Protein AF-A0A8K1UIS7-F1 (afdb_monomer_lite)

Foldseek 3Di:
DVDDQPPLNVLQVVLQVQLVVLFVCCQADQAFAQAAQPPDGDDAHVVSPDDPVRHDLHAFHCVCPPPDDACVVDPHPNRCSRRSVSRSSNVVSVVSND

Organism: NCBI:txid1852977

Structure (mmCIF, N/CA/C/O backbone):
data_AF-A0A8K1UIS7-F1
#
_entry.id   AF-A0A8K1UIS7-F1
#
loop_
_atom_site.group_PDB
_atom_site.id
_atom_site.type_symbol
_atom_site.label_atom_id
_atom_site.label_alt_id
_atom_site.label_comp_id
_atom_site.label_asym_id
_atom_site.label_entity_id
_atom_site.label_seq_id
_atom_site.pdbx_PDB_ins_code
_atom_site.Cartn_x
_atom_site.Cartn_y
_atom_site.Cartn_z
_atom_site.occupancy
_atom_site.B_iso_or_equiv
_atom_site.auth_seq_id
_atom_site.auth_comp_id
_atom_site.auth_asym_id
_atom_site.auth_atom_id
_atom_site.pdbx_PDB_model_num
ATOM 1 N N . ASN A 1 1 ? -13.587 10.487 26.333 1.00 90.38 1 ASN A N 1
ATOM 2 C CA . ASN A 1 1 ? -12.932 10.965 25.092 1.00 90.38 1 ASN A CA 1
ATOM 3 C C . ASN A 1 1 ? -13.972 11.221 24.015 1.00 90.38 1 ASN A C 1
ATOM 5 O O . ASN A 1 1 ? -14.979 10.526 24.000 1.00 90.38 1 ASN A O 1
ATOM 9 N N . ARG A 1 2 ? -13.745 12.209 23.136 1.00 97.38 2 ARG A N 1
ATOM 10 C CA . ARG A 1 2 ? -14.644 12.544 22.010 1.00 97.38 2 ARG A CA 1
ATOM 11 C C . ARG A 1 2 ? -14.745 11.422 20.967 1.00 97.38 2 ARG A C 1
ATOM 13 O O . ARG A 1 2 ? -15.774 11.306 20.304 1.00 97.38 2 ARG A O 1
ATOM 20 N N . LEU A 1 3 ? -13.684 10.628 20.840 1.00 97.56 3 LEU A N 1
ATOM 21 C CA . LEU A 1 3 ? -13.626 9.367 20.106 1.00 97.56 3 LEU A CA 1
ATOM 22 C C . LEU A 1 3 ? -13.271 8.267 21.111 1.00 97.56 3 LEU A C 1
ATOM 24 O O . LEU A 1 3 ? -12.357 8.446 21.923 1.00 97.56 3 LEU A O 1
ATOM 28 N N . TYR A 1 4 ? -14.034 7.175 21.118 1.00 97.62 4 TYR A N 1
ATOM 29 C CA . TYR A 1 4 ? -13.751 6.030 21.982 1.00 97.62 4 TYR A CA 1
ATOM 30 C C . TYR A 1 4 ? -12.491 5.307 21.493 1.00 97.62 4 TYR A C 1
ATOM 32 O O . TYR A 1 4 ? -12.275 5.197 20.292 1.00 97.62 4 TYR A O 1
ATOM 40 N N . ILE A 1 5 ? -11.663 4.845 22.433 1.00 97.50 5 ILE A N 1
ATOM 41 C CA . ILE A 1 5 ? -10.425 4.116 22.130 1.00 97.50 5 ILE A CA 1
ATOM 42 C C . ILE A 1 5 ? -10.674 2.629 22.397 1.00 97.50 5 ILE A C 1
ATOM 44 O O . ILE A 1 5 ? -10.803 1.840 21.468 1.00 97.50 5 ILE A O 1
ATOM 48 N N . GLY A 1 6 ? -10.815 2.248 23.671 1.00 97.62 6 GLY A N 1
ATOM 49 C CA . GLY A 1 6 ? -10.877 0.838 24.063 1.00 97.62 6 GLY A CA 1
ATOM 50 C C . GLY A 1 6 ? -9.575 0.090 23.753 1.00 97.62 6 GLY A C 1
ATOM 51 O O . GLY A 1 6 ? -8.641 0.643 23.183 1.00 97.62 6 GLY A O 1
ATOM 52 N N . TRP A 1 7 ? -9.500 -1.188 24.123 1.00 98.38 7 TRP A N 1
ATOM 53 C CA . TRP A 1 7 ? -8.299 -1.993 23.866 1.00 98.38 7 TRP A CA 1
ATOM 54 C C . TRP A 1 7 ? -8.061 -2.240 22.372 1.00 98.38 7 TRP A C 1
ATOM 56 O O . TRP A 1 7 ? -6.922 -2.193 21.920 1.00 98.38 7 TRP A O 1
ATOM 66 N N . PHE A 1 8 ? -9.132 -2.413 21.590 1.00 98.19 8 PHE A N 1
ATOM 67 C CA . PHE A 1 8 ? -9.042 -2.542 20.132 1.00 98.19 8 PHE A CA 1
ATOM 68 C C . PHE A 1 8 ? -8.577 -1.248 19.453 1.00 98.19 8 PHE A C 1
ATOM 70 O O . PHE A 1 8 ? -7.806 -1.309 18.499 1.00 98.19 8 PHE A O 1
ATOM 77 N N . GLY A 1 9 ? -8.951 -0.073 19.978 1.00 98.19 9 GLY A N 1
ATOM 78 C CA . GLY A 1 9 ? -8.480 1.215 19.461 1.00 98.19 9 GLY A CA 1
ATOM 79 C C . GLY A 1 9 ? -6.960 1.370 19.505 1.00 98.19 9 GLY A C 1
ATOM 80 O O . GLY A 1 9 ? -6.400 2.040 18.641 1.00 98.19 9 GLY A O 1
ATOM 81 N N . CYS A 1 10 ? -6.282 0.706 20.448 1.00 98.19 10 CYS A N 1
ATOM 82 C CA . CYS A 1 10 ? -4.819 0.689 20.516 1.00 98.19 10 CYS A CA 1
ATOM 83 C C . CYS A 1 10 ? -4.164 0.014 19.299 1.00 98.19 10 CYS A C 1
ATOM 85 O O . CYS A 1 10 ? -3.032 0.357 18.976 1.00 98.19 10 CYS A O 1
ATOM 87 N N . LEU A 1 11 ? -4.856 -0.914 18.624 1.00 98.50 11 LEU A N 1
ATOM 88 C CA . LEU A 1 11 ? -4.386 -1.557 17.389 1.00 98.50 11 LEU A CA 1
ATOM 89 C C . LEU A 1 11 ? -4.960 -0.880 16.142 1.00 98.50 11 LEU A C 1
ATOM 91 O O . LEU A 1 11 ? -4.221 -0.597 15.201 1.00 98.50 11 LEU A O 1
ATOM 95 N N . MET A 1 12 ? -6.257 -0.566 16.158 1.00 98.69 12 MET A N 1
ATOM 96 C CA . MET A 1 12 ? -6.966 0.064 15.042 1.00 98.69 12 MET A CA 1
ATOM 97 C C . MET A 1 12 ? -6.331 1.400 14.637 1.00 98.69 12 MET A C 1
ATOM 99 O O . MET A 1 12 ? -6.085 1.643 13.461 1.00 98.69 12 MET A O 1
ATOM 103 N N . ILE A 1 13 ? -6.045 2.282 15.600 1.00 98.62 13 ILE A N 1
ATOM 104 C CA . ILE A 1 13 ? -5.539 3.628 15.300 1.00 98.62 13 ILE A CA 1
ATOM 105 C C . ILE A 1 13 ? -4.188 3.583 14.562 1.00 98.62 13 ILE A C 1
ATOM 107 O O . ILE A 1 13 ? -4.106 4.154 13.475 1.00 98.62 13 ILE A O 1
ATOM 111 N N . PRO A 1 14 ? -3.127 2.931 15.081 1.00 98.75 14 PRO A N 1
ATOM 112 C CA . PRO A 1 14 ? -1.842 2.922 14.386 1.00 98.75 14 PRO A CA 1
ATOM 113 C C . PRO A 1 14 ? -1.897 2.175 13.049 1.00 98.75 14 PRO A C 1
ATOM 115 O O . PRO A 1 14 ? -1.294 2.632 12.083 1.00 98.75 14 PRO A O 1
ATOM 118 N N . THR A 1 15 ? -2.637 1.066 12.954 1.00 98.81 15 THR A N 1
ATOM 119 C CA . THR A 1 15 ? -2.720 0.288 11.706 1.00 98.81 15 THR A CA 1
ATOM 120 C C . THR A 1 15 ? -3.436 1.057 10.597 1.00 98.81 15 THR A C 1
ATOM 122 O O . THR A 1 15 ? -2.890 1.187 9.498 1.00 98.81 15 THR A O 1
ATOM 125 N N . LEU A 1 16 ? -4.587 1.673 10.885 1.00 98.81 16 LEU A N 1
ATOM 126 C CA . LEU A 1 16 ? -5.314 2.470 9.894 1.00 98.81 16 LEU A CA 1
ATOM 127 C C . LEU A 1 16 ? -4.558 3.744 9.495 1.00 98.81 16 LEU A C 1
ATOM 129 O O . LEU A 1 16 ? -4.595 4.124 8.326 1.00 98.81 16 LEU A O 1
ATOM 133 N N . LEU A 1 17 ? -3.835 4.389 10.419 1.00 98.81 17 LEU A N 1
ATOM 134 C CA . LEU A 1 17 ? -3.001 5.550 10.083 1.00 98.81 17 LEU A CA 1
ATOM 135 C C . LEU A 1 17 ? -1.825 5.168 9.173 1.00 98.81 17 LEU A C 1
ATOM 137 O O . LEU A 1 17 ? -1.535 5.887 8.212 1.00 98.81 17 LEU A O 1
ATOM 141 N N . THR A 1 18 ? -1.177 4.031 9.427 1.00 98.81 18 THR A N 1
ATOM 142 C CA . THR A 1 18 ? -0.109 3.507 8.562 1.00 98.81 18 THR A CA 1
ATOM 143 C C . THR A 1 18 ? -0.641 3.150 7.172 1.00 98.81 18 THR A C 1
ATOM 145 O O . THR A 1 18 ? -0.059 3.567 6.170 1.00 98.81 18 THR A O 1
ATOM 148 N N . ALA A 1 19 ? -1.783 2.458 7.086 1.00 98.81 19 ALA A N 1
ATOM 149 C CA . ALA A 1 19 ? -2.403 2.118 5.804 1.00 98.81 19 ALA A CA 1
ATOM 150 C C . ALA A 1 19 ? -2.804 3.376 5.010 1.00 98.81 19 ALA A C 1
ATOM 152 O O . ALA A 1 19 ? -2.480 3.491 3.829 1.00 98.81 19 ALA A O 1
ATOM 153 N N . ALA A 1 20 ? -3.454 4.347 5.660 1.00 98.88 20 ALA A N 1
ATOM 154 C CA . ALA A 1 20 ? -3.906 5.577 5.013 1.00 98.88 20 ALA A CA 1
ATOM 155 C C . ALA A 1 20 ? -2.740 6.454 4.529 1.00 98.88 20 ALA A C 1
ATOM 157 O O . ALA A 1 20 ? -2.764 6.938 3.398 1.00 98.88 20 ALA A O 1
ATOM 158 N N . SER A 1 21 ? -1.707 6.642 5.356 1.00 98.81 21 SER A N 1
ATOM 159 C CA . SER A 1 21 ? -0.529 7.436 4.976 1.00 98.81 21 SER A CA 1
ATOM 160 C C . SER A 1 21 ? 0.219 6.816 3.795 1.00 98.81 21 SER A C 1
ATOM 162 O O . SER A 1 21 ? 0.525 7.525 2.834 1.00 98.81 21 SER A O 1
ATOM 164 N N . CYS A 1 22 ? 0.443 5.498 3.814 1.00 98.75 22 CYS A N 1
ATOM 165 C CA . CYS A 1 22 ? 1.074 4.793 2.702 1.00 98.75 22 CYS A CA 1
ATOM 166 C C . CYS A 1 22 ? 0.224 4.870 1.425 1.00 98.75 22 CYS A C 1
ATOM 168 O O . CYS A 1 22 ? 0.755 5.212 0.369 1.00 98.75 22 CYS A O 1
ATOM 170 N N . TYR A 1 23 ? -1.092 4.641 1.523 1.00 98.81 23 TYR A N 1
ATOM 171 C CA . TYR A 1 23 ? -2.005 4.716 0.379 1.00 98.81 23 TYR A CA 1
ATOM 172 C C . TYR A 1 23 ? -1.983 6.090 -0.291 1.00 98.81 23 TYR A C 1
ATOM 174 O O . TYR A 1 23 ? -1.829 6.171 -1.507 1.00 98.81 23 TYR A O 1
ATOM 182 N N . ILE A 1 24 ? -2.090 7.172 0.488 1.00 98.81 24 ILE A N 1
ATOM 183 C CA . ILE A 1 24 ? -2.112 8.538 -0.055 1.00 98.81 24 ILE A CA 1
ATOM 184 C C . ILE A 1 24 ? -0.814 8.837 -0.814 1.00 98.81 24 ILE A C 1
ATOM 186 O O . ILE A 1 24 ? -0.862 9.327 -1.941 1.00 98.81 24 ILE A O 1
ATOM 190 N N . ILE A 1 25 ? 0.343 8.517 -0.226 1.00 98.75 25 ILE A N 1
ATOM 191 C CA . ILE A 1 25 ? 1.642 8.769 -0.863 1.00 98.75 25 ILE A CA 1
ATOM 192 C C . ILE A 1 25 ? 1.801 7.906 -2.121 1.00 98.75 25 ILE A C 1
ATOM 194 O O . ILE A 1 25 ? 2.184 8.426 -3.169 1.00 98.75 25 ILE A O 1
ATOM 198 N N . ALA A 1 26 ? 1.473 6.612 -2.048 1.00 98.69 26 ALA A N 1
ATOM 199 C CA . ALA A 1 26 ? 1.615 5.689 -3.171 1.00 98.69 26 ALA A CA 1
ATOM 200 C C . ALA A 1 26 ? 0.694 6.060 -4.344 1.00 98.69 26 ALA A C 1
ATOM 202 O O . ALA A 1 26 ? 1.141 6.113 -5.488 1.00 98.69 26 ALA A O 1
ATOM 203 N N . PHE A 1 27 ? -0.566 6.397 -4.063 1.00 98.75 27 PHE A N 1
ATOM 204 C CA . PHE A 1 27 ? -1.531 6.808 -5.082 1.00 98.75 27 PHE A CA 1
ATOM 205 C C . PHE A 1 27 ? -1.096 8.086 -5.814 1.00 98.75 27 PHE A C 1
ATOM 207 O O . PHE A 1 27 ? -1.339 8.243 -7.010 1.00 98.75 27 PHE A O 1
ATOM 214 N N . ILE A 1 28 ? -0.415 9.002 -5.122 1.00 98.81 28 ILE A N 1
ATOM 215 C CA . ILE A 1 28 ? 0.080 10.240 -5.731 1.00 98.81 28 ILE A CA 1
ATOM 216 C C . ILE A 1 28 ? 1.385 9.999 -6.498 1.00 98.81 28 ILE A C 1
ATOM 218 O O . ILE A 1 28 ? 1.504 10.467 -7.629 1.00 98.81 28 ILE A O 1
ATOM 222 N N . ALA A 1 29 ? 2.353 9.293 -5.906 1.00 98.56 29 ALA A N 1
ATOM 223 C CA . ALA A 1 29 ? 3.755 9.377 -6.323 1.00 98.56 29 ALA A CA 1
ATOM 224 C C . ALA A 1 29 ? 4.493 8.040 -6.519 1.00 98.56 29 ALA A C 1
ATOM 226 O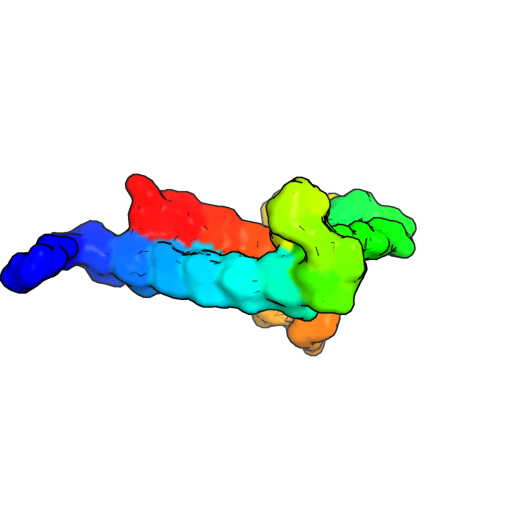 O . ALA A 1 29 ? 5.684 8.071 -6.833 1.00 98.56 29 ALA A O 1
ATOM 227 N N . ALA A 1 30 ? 3.854 6.877 -6.343 1.00 98.50 30 ALA A N 1
ATOM 228 C CA . ALA A 1 30 ? 4.549 5.602 -6.551 1.00 98.50 30 ALA A CA 1
ATOM 229 C C . ALA A 1 30 ? 5.037 5.455 -8.007 1.00 98.50 30 ALA A C 1
ATOM 231 O O . ALA A 1 30 ? 4.291 5.800 -8.930 1.00 98.50 30 ALA A O 1
ATOM 232 N N . PRO A 1 31 ? 6.257 4.936 -8.237 1.00 98.50 31 PRO A N 1
ATOM 233 C CA . PRO A 1 31 ? 6.710 4.583 -9.577 1.00 98.50 31 PRO A CA 1
ATOM 234 C C . PRO A 1 31 ? 5.915 3.389 -10.142 1.00 98.50 31 PRO A C 1
ATOM 236 O O . PRO A 1 31 ? 5.167 2.741 -9.405 1.00 98.50 31 PRO A O 1
ATOM 239 N N . PRO A 1 32 ? 6.063 3.084 -11.444 1.00 98.56 32 PRO A N 1
ATOM 240 C CA . PRO A 1 32 ? 5.472 1.894 -12.049 1.00 98.56 32 PRO A CA 1
ATOM 241 C C . PRO A 1 32 ? 5.924 0.589 -11.376 1.00 98.56 32 PRO A C 1
ATOM 243 O O . PRO A 1 32 ? 7.083 0.466 -10.977 1.00 98.56 32 PRO A O 1
ATOM 246 N N . VAL A 1 33 ? 5.013 -0.383 -11.291 1.00 98.69 33 VAL A N 1
ATOM 247 C CA . VAL A 1 33 ? 5.184 -1.649 -10.553 1.00 98.69 33 VAL A CA 1
ATOM 248 C C . VAL A 1 33 ? 5.074 -2.850 -11.491 1.00 98.69 33 VAL A C 1
ATOM 250 O O . VAL A 1 33 ? 4.132 -2.922 -12.278 1.00 98.69 33 VAL A O 1
ATOM 253 N N . ASP A 1 34 ? 5.991 -3.814 -11.388 1.00 98.00 34 ASP A N 1
ATOM 254 C CA . ASP A 1 34 ? 5.988 -5.053 -12.192 1.00 98.00 34 ASP A CA 1
ATOM 255 C C . ASP A 1 34 ? 5.022 -6.109 -11.625 1.00 98.00 34 ASP A C 1
ATOM 257 O O . ASP A 1 34 ? 5.436 -7.107 -11.030 1.00 98.00 34 ASP A O 1
ATOM 261 N N . ILE A 1 35 ? 3.718 -5.864 -11.781 1.00 97.75 35 ILE A N 1
ATOM 262 C CA . ILE A 1 35 ? 2.641 -6.680 -11.198 1.00 97.75 35 ILE A CA 1
ATOM 263 C C . ILE A 1 35 ?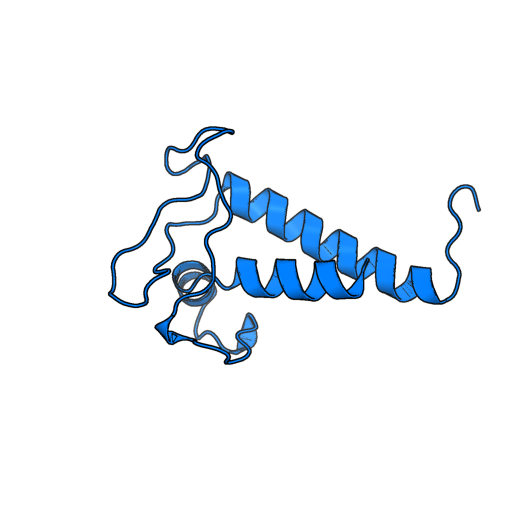 2.711 -8.158 -11.605 1.00 97.75 35 ILE A C 1
ATOM 265 O O . ILE A 1 35 ? 2.574 -9.036 -10.757 1.00 97.75 35 ILE A O 1
ATOM 269 N N . ASP A 1 36 ? 2.987 -8.448 -12.874 1.00 97.94 36 ASP A N 1
ATOM 270 C CA . ASP A 1 36 ? 2.978 -9.821 -13.389 1.00 97.94 36 ASP A CA 1
ATOM 271 C C . ASP A 1 36 ? 4.339 -10.522 -13.229 1.00 97.94 36 ASP A C 1
ATOM 273 O O . ASP A 1 36 ? 4.457 -11.723 -13.486 1.00 97.94 36 ASP A O 1
ATOM 277 N N . GLY A 1 37 ? 5.370 -9.804 -12.764 1.00 96.88 37 GLY A N 1
ATOM 278 C CA . GLY A 1 37 ? 6.723 -10.342 -12.574 1.00 96.88 37 GLY A CA 1
ATOM 279 C C . GLY A 1 37 ? 7.442 -10.671 -13.885 1.00 96.88 37 GLY A C 1
ATOM 280 O O . GLY A 1 37 ? 8.384 -11.466 -13.896 1.00 96.88 37 GLY A O 1
ATOM 281 N N . ILE A 1 38 ? 6.982 -10.087 -14.993 1.00 97.88 38 ILE A N 1
ATOM 282 C CA . ILE A 1 38 ? 7.503 -10.307 -16.349 1.00 97.88 38 ILE A CA 1
ATOM 283 C C . ILE A 1 38 ? 8.394 -9.156 -16.824 1.00 97.88 38 ILE A C 1
ATOM 285 O O . ILE A 1 38 ? 8.787 -9.129 -17.990 1.00 97.88 38 ILE A O 1
ATOM 289 N N . ARG A 1 39 ? 8.758 -8.237 -15.921 1.00 96.38 39 ARG A N 1
ATOM 290 C CA . ARG A 1 39 ? 9.513 -7.010 -16.206 1.00 96.38 39 ARG A CA 1
ATOM 291 C C . ARG A 1 39 ? 8.734 -6.023 -17.077 1.00 96.38 39 ARG A C 1
ATOM 293 O O . ARG A 1 39 ? 9.343 -5.302 -17.868 1.00 96.38 39 ARG A O 1
ATOM 300 N N . GLU A 1 40 ? 7.417 -5.947 -16.885 1.00 97.56 40 GLU A N 1
ATOM 301 C CA . GLU A 1 40 ? 6.531 -4.984 -17.555 1.00 97.56 40 GLU A CA 1
ATOM 302 C C . GLU A 1 40 ? 5.825 -4.094 -16.514 1.00 97.56 40 GLU A C 1
ATOM 304 O O . GLU A 1 40 ? 4.725 -4.403 -16.055 1.00 97.56 40 GL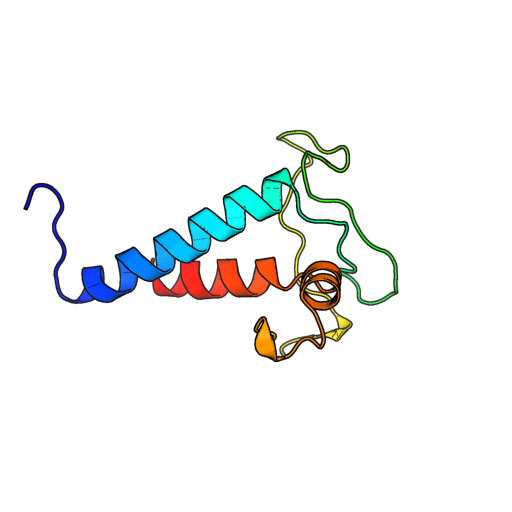U A O 1
ATOM 309 N N . PRO A 1 41 ? 6.463 -2.989 -16.081 1.00 96.88 41 PRO A N 1
ATOM 310 C CA . PRO A 1 41 ? 5.913 -2.151 -15.026 1.00 96.88 41 PRO A CA 1
ATOM 311 C C . PRO A 1 41 ? 4.654 -1.387 -15.454 1.00 96.88 41 PRO A C 1
ATOM 313 O O . PRO A 1 41 ? 4.645 -0.695 -16.472 1.00 96.88 41 PRO A O 1
ATOM 316 N N . VAL A 1 42 ? 3.625 -1.423 -14.608 1.00 98.50 42 VAL A N 1
ATOM 317 C CA . VAL A 1 42 ? 2.355 -0.710 -14.789 1.00 98.50 42 VAL A CA 1
ATOM 318 C C . VAL A 1 42 ? 2.346 0.565 -13.949 1.00 98.50 42 VAL A C 1
ATOM 320 O O . VAL A 1 42 ? 2.582 0.535 -12.740 1.00 98.50 42 VAL A O 1
ATOM 323 N N . ALA A 1 43 ? 2.065 1.708 -14.576 1.00 98.44 43 ALA A N 1
ATOM 324 C CA . ALA A 1 43 ? 1.940 2.990 -13.887 1.00 98.44 43 ALA A CA 1
ATOM 325 C C . ALA A 1 43 ? 0.569 3.117 -13.207 1.00 98.44 43 ALA A C 1
ATOM 327 O O . ALA A 1 43 ? -0.455 3.106 -13.886 1.00 98.44 43 ALA A O 1
ATOM 328 N N . GLY A 1 44 ? 0.549 3.299 -11.883 1.00 98.19 44 GLY A N 1
ATOM 329 C CA . GLY A 1 44 ? -0.693 3.468 -11.114 1.00 98.19 44 GLY A CA 1
ATOM 330 C C . GLY A 1 44 ? -0.905 4.853 -10.501 1.00 98.19 44 GLY A C 1
ATOM 331 O O . GLY A 1 44 ? -2.031 5.214 -10.174 1.00 98.19 44 GLY A O 1
ATOM 332 N N . SER A 1 45 ? 0.145 5.659 -10.347 1.00 98.56 45 SER A N 1
ATOM 333 C CA . SER A 1 45 ? 0.052 6.910 -9.591 1.00 98.56 45 SER A CA 1
ATOM 334 C C . SER A 1 45 ? -0.251 8.135 -10.457 1.00 98.56 45 SER A C 1
ATOM 336 O O . SER A 1 45 ? -0.041 8.135 -11.676 1.00 98.56 45 SER A O 1
ATOM 338 N N . LEU A 1 46 ? -0.732 9.202 -9.812 1.00 98.69 46 LEU A N 1
ATOM 339 C CA . LEU A 1 46 ? -1.105 10.457 -10.476 1.00 98.69 46 LEU A CA 1
ATOM 340 C C . LEU A 1 46 ? 0.085 11.142 -11.161 1.00 98.69 46 LEU A C 1
ATOM 342 O O . LEU A 1 46 ? -0.030 11.589 -12.302 1.00 98.69 46 LEU A O 1
ATOM 346 N N . LEU A 1 47 ? 1.243 11.196 -10.495 1.00 98.56 47 LEU A N 1
ATOM 347 C CA . LEU A 1 47 ? 2.452 11.807 -11.063 1.00 98.56 47 LEU A CA 1
ATOM 348 C C . LEU A 1 47 ? 3.005 11.033 -12.270 1.00 98.56 47 LEU A C 1
ATOM 350 O O . LEU A 1 47 ? 3.768 11.598 -13.049 1.00 98.56 47 LEU A O 1
ATOM 354 N N . TYR A 1 48 ? 2.581 9.781 -12.460 1.00 98.25 48 TYR A N 1
ATOM 355 C CA . TYR A 1 48 ? 2.936 8.942 -13.605 1.00 98.25 48 TYR A CA 1
ATOM 356 C C . TYR A 1 48 ? 1.806 8.842 -14.645 1.00 98.25 48 TYR A C 1
ATOM 358 O O . TYR A 1 48 ? 1.703 7.855 -15.369 1.00 98.25 48 TYR A O 1
ATOM 366 N N . GLY A 1 49 ? 0.974 9.884 -14.756 1.00 98.12 49 GLY A N 1
ATOM 367 C CA . GLY A 1 49 ? 0.047 10.063 -15.880 1.00 98.12 49 GLY A CA 1
ATOM 368 C C . GLY A 1 49 ? -1.358 9.497 -15.672 1.00 98.12 49 GLY A C 1
ATOM 369 O O . GLY A 1 49 ? -2.133 9.455 -16.626 1.00 98.12 49 GLY A O 1
ATOM 370 N N . ASN A 1 50 ? -1.711 9.099 -14.447 1.00 98.75 50 ASN A N 1
ATOM 371 C CA . ASN A 1 50 ? -3.066 8.660 -14.121 1.00 98.75 50 ASN A CA 1
ATOM 372 C C . ASN A 1 50 ? -3.956 9.799 -13.613 1.00 98.75 50 ASN A C 1
ATOM 374 O O . ASN A 1 50 ? -3.494 10.777 -13.028 1.00 98.75 50 ASN A O 1
ATOM 378 N N . ASN A 1 51 ? -5.264 9.644 -13.803 1.00 98.38 51 ASN A N 1
ATOM 379 C CA . ASN A 1 51 ? -6.285 10.476 -13.166 1.00 98.38 51 ASN A CA 1
ATOM 380 C C . ASN A 1 51 ? -6.986 9.690 -12.039 1.00 98.38 51 ASN A C 1
ATOM 382 O O . ASN A 1 51 ? -6.618 8.561 -11.742 1.00 98.38 51 ASN A O 1
ATOM 386 N N . ILE A 1 52 ? -8.012 10.268 -11.408 1.00 98.38 52 ILE A N 1
ATOM 387 C CA . ILE A 1 52 ? -8.725 9.622 -10.288 1.00 98.38 52 ILE A CA 1
ATOM 388 C C . ILE A 1 52 ? -9.418 8.307 -10.688 1.00 98.38 52 ILE A C 1
ATOM 390 O O . ILE A 1 52 ? -9.590 7.438 -9.841 1.00 98.38 52 ILE A O 1
ATOM 394 N N . ILE A 1 53 ? -9.811 8.149 -11.955 1.00 98.50 53 ILE A N 1
ATOM 395 C CA . ILE A 1 53 ? -10.471 6.935 -12.456 1.00 98.50 53 ILE A CA 1
ATOM 396 C C . ILE A 1 53 ? -9.449 5.857 -12.820 1.00 98.50 53 ILE A C 1
ATOM 398 O O . ILE A 1 53 ? -9.695 4.682 -12.572 1.00 98.50 53 ILE A O 1
ATOM 402 N N . SER A 1 54 ? -8.323 6.243 -13.427 1.00 98.25 54 SER A N 1
ATOM 403 C CA . SER A 1 54 ? -7.300 5.291 -13.878 1.00 98.25 54 SER A CA 1
ATOM 404 C C . SER A 1 54 ? -6.245 4.967 -12.817 1.00 98.25 54 SER A C 1
ATOM 406 O O . SER A 1 54 ? -5.521 3.988 -12.958 1.00 98.25 54 SER A O 1
ATOM 408 N N . GLY A 1 55 ? -6.135 5.788 -11.771 1.00 98.19 55 GLY A N 1
ATOM 409 C CA . GLY A 1 55 ? -5.135 5.633 -10.726 1.00 98.19 55 GLY A CA 1
ATOM 410 C C . GLY A 1 55 ? -5.415 4.452 -9.801 1.00 98.19 55 GLY A C 1
ATOM 411 O O . GLY A 1 55 ? -6.559 4.172 -9.447 1.00 98.19 55 GLY A O 1
ATOM 412 N N . ALA A 1 56 ? -4.350 3.785 -9.369 1.00 98.62 56 ALA A N 1
ATOM 413 C CA . ALA A 1 56 ? -4.399 2.663 -8.444 1.00 98.62 56 ALA A CA 1
ATOM 414 C C . ALA A 1 56 ? -3.064 2.494 -7.706 1.00 98.62 56 ALA A C 1
ATOM 416 O O . ALA A 1 56 ? -1.997 2.839 -8.213 1.00 98.62 56 ALA A O 1
ATOM 417 N N . VAL A 1 57 ? -3.113 1.888 -6.518 1.00 98.62 57 VAL A N 1
ATOM 418 C CA . VAL A 1 57 ? -1.925 1.260 -5.930 1.00 98.62 57 VAL A CA 1
ATOM 419 C C . VAL A 1 57 ? -1.829 -0.146 -6.511 1.00 98.62 57 VAL A C 1
ATOM 421 O O . VAL A 1 57 ? -2.671 -0.996 -6.223 1.00 98.62 57 VAL A O 1
ATOM 424 N N . ILE A 1 58 ? -0.837 -0.359 -7.371 1.00 98.62 58 ILE A N 1
ATOM 425 C CA . ILE A 1 58 ? -0.677 -1.603 -8.127 1.00 98.62 58 ILE A CA 1
ATOM 426 C C . ILE A 1 58 ? -0.298 -2.762 -7.182 1.00 98.62 58 ILE A C 1
ATOM 428 O O . ILE A 1 58 ? 0.564 -2.561 -6.322 1.00 98.62 58 ILE A O 1
ATOM 432 N N . PRO A 1 59 ? -0.922 -3.953 -7.318 1.00 98.75 59 PRO A N 1
ATOM 433 C CA . PRO A 1 59 ? -0.572 -5.146 -6.551 1.00 98.75 59 PRO A CA 1
ATOM 434 C C . PRO A 1 59 ? 0.908 -5.533 -6.596 1.00 98.75 59 PRO A C 1
ATOM 436 O O . PRO A 1 59 ? 1.618 -5.222 -7.550 1.00 98.75 59 PRO A O 1
ATOM 439 N N . SER A 1 60 ? 1.363 -6.237 -5.555 1.00 98.38 60 SER A N 1
ATOM 440 C CA . SER A 1 60 ? 2.734 -6.749 -5.487 1.00 98.38 60 SER A CA 1
ATOM 441 C C . SER A 1 60 ? 3.018 -7.756 -6.596 1.00 98.38 60 SER A C 1
ATOM 443 O O . SER A 1 60 ? 2.139 -8.538 -6.955 1.00 98.38 60 SER A O 1
ATOM 445 N N . SER A 1 61 ? 4.261 -7.765 -7.071 1.00 98.31 61 SER A N 1
ATOM 446 C CA . SER A 1 61 ? 4.701 -8.607 -8.182 1.00 98.31 61 SER A CA 1
ATOM 447 C C . SER A 1 61 ? 4.398 -10.094 -7.980 1.00 98.31 6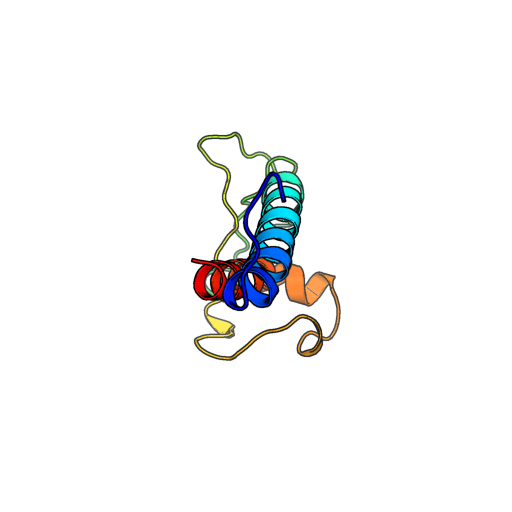1 SER A C 1
ATOM 449 O O . SER A 1 61 ? 4.662 -10.655 -6.914 1.00 98.31 61 SER A O 1
ATOM 451 N N . ASN A 1 62 ? 3.959 -10.777 -9.035 1.00 98.25 62 ASN A N 1
ATOM 452 C CA . ASN A 1 62 ? 3.794 -12.230 -9.049 1.00 98.25 62 ASN A CA 1
ATOM 453 C C . ASN A 1 62 ? 5.122 -12.983 -8.823 1.00 98.25 62 ASN A C 1
ATOM 455 O O . ASN A 1 62 ? 5.109 -14.120 -8.358 1.00 98.25 62 ASN A O 1
ATOM 459 N N . ALA A 1 63 ? 6.275 -12.345 -9.064 1.00 97.56 63 ALA A N 1
ATOM 460 C CA . ALA A 1 63 ? 7.582 -12.901 -8.703 1.00 97.56 63 ALA A CA 1
ATOM 461 C C . ALA A 1 63 ? 7.768 -13.069 -7.179 1.00 97.56 63 ALA A C 1
ATOM 463 O O . ALA A 1 63 ? 8.547 -13.920 -6.752 1.00 97.56 63 ALA A O 1
ATOM 464 N N . ILE A 1 64 ? 7.040 -12.297 -6.361 1.00 98.25 64 ILE A N 1
ATOM 465 C CA . ILE A 1 64 ? 6.962 -12.480 -4.901 1.00 98.25 64 ILE A CA 1
ATOM 466 C C . ILE A 1 64 ? 5.985 -13.613 -4.549 1.00 98.25 64 ILE A C 1
ATOM 468 O O . ILE A 1 64 ? 6.168 -14.308 -3.552 1.00 98.25 64 ILE A O 1
ATOM 472 N N . GLY A 1 65 ? 4.925 -13.813 -5.334 1.00 96.88 65 GLY A N 1
ATOM 473 C CA . GLY A 1 65 ? 3.872 -14.779 -5.025 1.00 96.88 65 GLY A CA 1
ATOM 474 C C . GLY A 1 65 ? 3.199 -14.480 -3.678 1.00 96.88 65 GLY A C 1
ATOM 475 O O . GLY A 1 65 ? 2.726 -13.372 -3.442 1.00 96.88 65 GLY A O 1
ATOM 476 N N . ILE A 1 66 ? 3.163 -15.474 -2.784 1.00 97.12 66 ILE A N 1
ATOM 477 C CA . ILE A 1 66 ? 2.587 -15.346 -1.430 1.00 97.12 66 ILE A CA 1
ATOM 478 C C . ILE A 1 66 ? 3.631 -15.052 -0.346 1.00 97.12 66 ILE A C 1
ATOM 480 O O . ILE A 1 66 ? 3.324 -15.130 0.846 1.00 97.12 66 ILE A O 1
ATOM 484 N N . HIS A 1 67 ? 4.876 -14.768 -0.733 1.00 98.50 67 HIS A N 1
ATOM 485 C CA . HIS A 1 67 ? 5.911 -14.431 0.231 1.00 98.50 67 HIS A CA 1
ATOM 486 C C . HIS A 1 67 ? 5.617 -13.080 0.892 1.00 98.50 67 HIS A C 1
ATOM 488 O O . HIS A 1 67 ? 5.122 -12.137 0.269 1.00 98.50 67 HIS A O 1
ATOM 494 N N . PHE A 1 68 ? 5.929 -13.004 2.185 1.00 98.38 68 PHE A N 1
ATOM 495 C CA . PHE A 1 68 ? 5.827 -11.771 2.949 1.00 98.38 68 PHE A CA 1
ATOM 496 C C . PHE A 1 68 ? 6.959 -10.827 2.538 1.00 98.38 68 PHE A C 1
ATOM 498 O O . PHE A 1 68 ? 8.125 -11.183 2.699 1.00 98.38 68 PHE A O 1
ATOM 505 N N . TYR A 1 69 ? 6.617 -9.644 2.017 1.00 98.62 69 TYR A N 1
ATOM 506 C CA . TYR A 1 69 ? 7.588 -8.692 1.463 1.00 98.62 69 TYR A CA 1
ATOM 507 C C . TYR A 1 69 ? 7.536 -7.316 2.163 1.00 98.62 69 TYR A C 1
ATOM 509 O O . TYR A 1 69 ? 7.040 -6.325 1.611 1.00 98.62 69 TYR A O 1
ATOM 517 N N . PRO A 1 70 ? 8.001 -7.231 3.423 1.00 98.56 70 PRO A N 1
ATOM 518 C CA . PRO A 1 70 ? 8.158 -5.970 4.132 1.00 98.56 70 PRO A CA 1
ATOM 519 C C . PRO A 1 70 ? 9.342 -5.166 3.577 1.00 98.56 70 PRO A C 1
ATOM 521 O O . PRO A 1 70 ? 10.207 -5.691 2.883 1.00 98.56 70 PRO A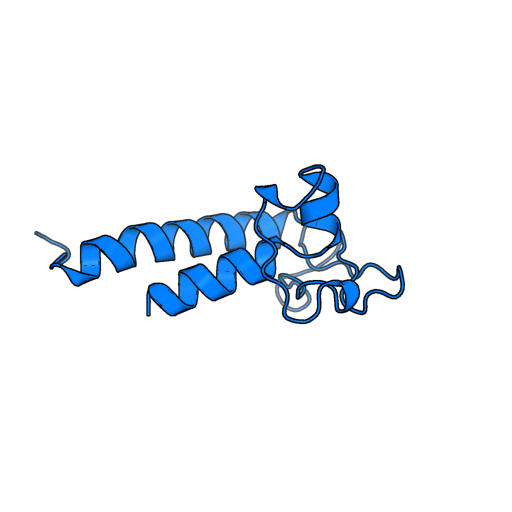 O 1
ATOM 524 N N . ILE A 1 71 ? 9.418 -3.883 3.940 1.00 98.50 71 ILE A N 1
ATOM 525 C CA . ILE A 1 71 ? 10.458 -2.956 3.451 1.00 98.50 71 ILE A CA 1
ATOM 526 C C . ILE A 1 71 ? 11.881 -3.495 3.677 1.00 98.50 71 ILE A C 1
ATOM 528 O O . ILE A 1 71 ? 12.752 -3.271 2.848 1.00 98.50 71 ILE A O 1
ATOM 532 N N . TRP A 1 72 ? 12.120 -4.216 4.776 1.00 98.44 72 TRP A N 1
ATOM 533 C CA . TRP A 1 72 ? 13.443 -4.746 5.127 1.00 98.44 72 TRP A CA 1
ATOM 534 C C . TRP A 1 72 ? 13.827 -6.055 4.420 1.00 98.44 72 TRP A C 1
ATOM 536 O O . TRP A 1 72 ? 14.949 -6.511 4.609 1.00 98.44 72 TRP A O 1
ATOM 546 N N . GLU A 1 73 ? 12.931 -6.663 3.637 1.00 98.50 73 GLU A N 1
ATOM 547 C CA . GLU A 1 73 ? 13.295 -7.780 2.747 1.00 98.50 73 GLU A CA 1
ATOM 548 C C . GLU A 1 73 ? 13.854 -7.288 1.403 1.00 98.50 73 GLU A C 1
ATOM 550 O O . GLU A 1 73 ? 14.504 -8.047 0.689 1.00 98.50 73 GLU A O 1
ATOM 555 N N . ALA A 1 74 ? 13.627 -6.020 1.051 1.00 98.19 74 ALA A N 1
ATOM 556 C CA . ALA A 1 74 ? 14.200 -5.419 -0.146 1.00 98.19 74 ALA A CA 1
ATOM 557 C C . ALA A 1 74 ? 15.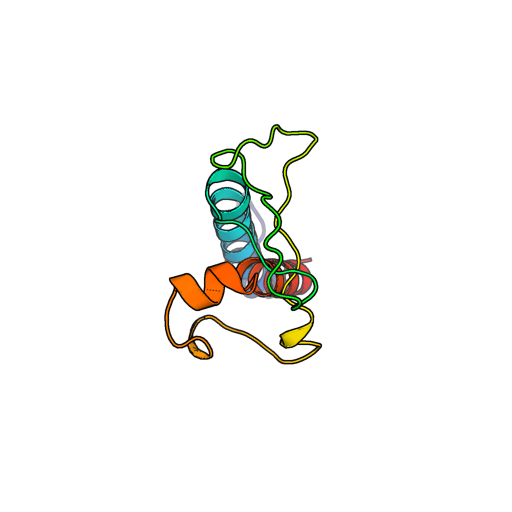630 -4.920 0.115 1.00 98.19 74 ALA A C 1
ATOM 559 O O . ALA A 1 74 ? 15.950 -4.429 1.202 1.00 98.19 74 ALA A O 1
ATOM 560 N N . ALA A 1 75 ? 16.483 -4.966 -0.907 1.00 98.31 75 ALA A N 1
ATOM 561 C CA . ALA A 1 75 ? 17.828 -4.401 -0.845 1.00 98.31 75 ALA A CA 1
ATOM 562 C C . ALA A 1 75 ? 17.814 -2.863 -0.823 1.00 98.31 75 ALA A C 1
ATOM 564 O O . ALA A 1 75 ? 18.764 -2.241 -0.343 1.00 98.31 75 ALA A O 1
ATOM 565 N N . SER A 1 76 ? 16.750 -2.239 -1.339 1.00 98.50 76 SER A N 1
ATOM 566 C CA . SER A 1 76 ? 16.556 -0.792 -1.287 1.00 98.50 76 SER A CA 1
ATOM 567 C C . SER A 1 76 ? 15.078 -0.397 -1.333 1.00 98.50 76 SER A C 1
ATOM 569 O O . SER A 1 76 ? 14.196 -1.205 -1.632 1.00 98.50 76 SER A O 1
ATOM 571 N N . VAL A 1 77 ? 14.798 0.881 -1.063 1.00 98.38 77 VAL A N 1
ATOM 572 C CA . VAL A 1 77 ? 13.439 1.431 -1.174 1.00 98.38 77 VAL A CA 1
ATOM 573 C C . VAL A 1 77 ? 12.969 1.429 -2.630 1.00 98.38 77 VAL A C 1
ATOM 575 O O . VAL A 1 77 ? 11.798 1.171 -2.891 1.00 98.38 77 VAL A O 1
ATOM 578 N N . GLU A 1 78 ? 13.863 1.674 -3.587 1.00 98.12 78 GLU A N 1
ATOM 579 C CA . GLU A 1 78 ? 13.540 1.637 -5.015 1.00 98.12 78 GLU A CA 1
ATOM 580 C C . GLU A 1 78 ? 13.118 0.236 -5.464 1.00 98.12 78 GLU A C 1
ATOM 582 O O . GLU A 1 78 ? 12.129 0.101 -6.182 1.00 98.12 78 GLU A O 1
ATOM 587 N N . GLU A 1 79 ? 13.824 -0.805 -5.012 1.00 98.44 79 GLU A N 1
ATOM 588 C CA . GLU A 1 79 ? 13.445 -2.193 -5.289 1.00 98.44 79 GLU A CA 1
ATOM 589 C C . GLU A 1 79 ? 12.080 -2.522 -4.669 1.00 98.44 79 GLU A C 1
ATOM 591 O O . GLU A 1 79 ? 11.199 -3.068 -5.338 1.00 98.44 79 GLU A O 1
ATOM 596 N N . TRP A 1 80 ? 11.873 -2.120 -3.412 1.00 98.75 80 TRP A N 1
ATOM 597 C CA . TRP A 1 80 ? 10.604 -2.328 -2.723 1.00 98.75 80 TRP A CA 1
ATOM 598 C C . TRP A 1 80 ? 9.428 -1.676 -3.465 1.00 98.75 80 TRP A C 1
ATOM 600 O O . TRP A 1 80 ? 8.358 -2.276 -3.600 1.00 98.75 80 TRP A O 1
ATOM 610 N N . LEU A 1 81 ? 9.634 -0.460 -3.983 1.00 98.62 81 LEU A N 1
ATOM 611 C CA . LEU A 1 81 ? 8.647 0.249 -4.794 1.00 98.62 81 LEU A CA 1
ATOM 612 C C . LEU A 1 81 ? 8.409 -0.446 -6.140 1.00 98.62 81 LEU A C 1
ATOM 614 O O . LEU A 1 81 ? 7.253 -0.631 -6.508 1.00 98.62 81 LEU A O 1
ATOM 618 N N . TYR A 1 82 ? 9.464 -0.871 -6.842 1.00 98.31 82 TYR A N 1
ATOM 619 C CA . TYR A 1 82 ? 9.360 -1.565 -8.134 1.00 98.31 82 TYR A CA 1
ATOM 620 C C . TYR A 1 82 ? 8.543 -2.863 -8.043 1.00 98.31 82 TYR A C 1
ATOM 622 O O . TYR A 1 82 ? 7.765 -3.181 -8.944 1.00 98.31 82 TYR A O 1
ATOM 630 N N . ASN A 1 83 ? 8.673 -3.589 -6.932 1.00 98.62 83 ASN A N 1
ATOM 631 C CA . ASN A 1 83 ? 7.976 -4.855 -6.709 1.00 98.62 83 ASN A CA 1
ATOM 632 C C . ASN A 1 83 ? 6.575 -4.704 -6.079 1.00 98.62 83 ASN A C 1
ATOM 634 O O . ASN A 1 83 ? 5.934 -5.706 -5.752 1.00 98.62 83 ASN A O 1
ATOM 638 N N . GLY A 1 84 ? 6.075 -3.477 -5.891 1.00 98.44 84 GLY A N 1
ATOM 639 C CA . GLY A 1 84 ? 4.724 -3.240 -5.370 1.00 98.44 84 GLY A CA 1
ATOM 640 C C . GLY A 1 84 ? 4.584 -3.491 -3.869 1.00 98.44 84 GLY A C 1
ATOM 641 O O . GLY A 1 84 ? 3.494 -3.791 -3.377 1.00 98.44 84 GLY A O 1
ATOM 642 N N . GLY A 1 85 ? 5.671 -3.329 -3.115 1.00 98.56 85 GLY A N 1
ATOM 643 C CA . GLY A 1 85 ? 5.678 -3.422 -1.659 1.00 98.56 85 GLY A CA 1
ATOM 644 C C . GLY A 1 85 ? 4.609 -2.585 -0.924 1.00 98.56 85 GLY A C 1
ATOM 645 O O . GLY A 1 85 ? 4.031 -3.100 0.042 1.00 98.56 85 GLY A O 1
ATOM 646 N N . PRO A 1 86 ? 4.256 -1.352 -1.368 1.00 98.75 86 PRO A N 1
ATOM 647 C CA . PRO A 1 86 ? 3.169 -0.579 -0.762 1.00 98.75 86 PRO A CA 1
ATOM 648 C C . PRO A 1 86 ? 1.841 -1.335 -0.681 1.00 98.75 86 PRO A C 1
ATOM 650 O O . PRO A 1 86 ? 1.116 -1.185 0.300 1.00 98.75 86 PRO A O 1
ATOM 653 N N . TYR A 1 87 ? 1.530 -2.174 -1.672 1.00 98.81 87 TYR A N 1
ATOM 654 C CA . TYR A 1 87 ? 0.268 -2.906 -1.713 1.00 98.81 87 TYR A CA 1
ATOM 655 C C . TYR A 1 87 ? 0.122 -3.865 -0.531 1.00 98.81 87 TYR A C 1
ATOM 657 O O . TYR A 1 87 ? -0.876 -3.804 0.189 1.00 98.81 87 TYR A O 1
ATOM 665 N N . GLN A 1 88 ? 1.134 -4.703 -0.278 1.00 98.62 88 GLN A N 1
ATOM 666 C CA . GLN A 1 88 ? 1.108 -5.630 0.856 1.00 98.62 88 GLN A CA 1
ATOM 667 C C . GLN A 1 88 ? 1.038 -4.878 2.190 1.00 98.62 88 GLN A C 1
ATOM 669 O O . GLN A 1 88 ? 0.237 -5.236 3.055 1.00 98.62 88 GLN A O 1
ATOM 674 N N . LEU A 1 89 ? 1.818 -3.800 2.346 1.00 98.81 89 LEU A N 1
ATOM 675 C CA . LEU A 1 89 ? 1.798 -2.976 3.556 1.00 98.81 89 LEU A CA 1
ATOM 676 C C . LEU A 1 89 ? 0.392 -2.429 3.824 1.00 98.81 89 LEU A C 1
ATOM 678 O O . LEU A 1 89 ? -0.118 -2.595 4.934 1.00 98.81 89 LEU A O 1
ATOM 682 N N . ILE A 1 90 ? -0.245 -1.822 2.821 1.00 98.81 90 ILE A N 1
ATOM 683 C CA . ILE A 1 90 ? -1.585 -1.240 2.953 1.00 98.81 90 ILE A CA 1
ATOM 684 C C . ILE A 1 90 ? -2.606 -2.325 3.287 1.00 98.81 90 ILE A C 1
ATOM 686 O O . ILE A 1 90 ? -3.340 -2.164 4.260 1.00 98.81 90 ILE A O 1
ATOM 690 N N . VAL A 1 91 ? -2.642 -3.426 2.529 1.00 98.75 91 VAL A N 1
ATOM 691 C CA . VAL A 1 91 ? -3.635 -4.494 2.721 1.00 98.75 91 VAL A CA 1
ATOM 692 C C . VAL A 1 91 ? -3.509 -5.114 4.111 1.00 98.75 91 VAL A C 1
ATOM 694 O O . VAL A 1 91 ? -4.511 -5.219 4.815 1.00 98.75 91 VAL A O 1
ATOM 697 N N . PHE A 1 92 ? -2.301 -5.467 4.559 1.00 98.69 92 PHE A N 1
ATOM 698 C CA . PHE A 1 92 ? -2.128 -6.093 5.872 1.00 98.69 92 PHE A CA 1
ATOM 699 C C . PHE A 1 92 ? -2.481 -5.154 7.026 1.00 98.69 92 PHE A C 1
ATOM 701 O O . PHE A 1 92 ? -3.176 -5.566 7.952 1.00 98.69 92 PHE A O 1
ATOM 708 N N . HIS A 1 93 ? -2.067 -3.885 6.971 1.00 98.81 93 HIS A N 1
ATOM 709 C CA . HIS A 1 93 ? -2.418 -2.929 8.023 1.00 98.81 93 HIS A CA 1
ATOM 710 C C . HIS A 1 93 ? -3.911 -2.583 8.002 1.00 98.81 93 HIS A C 1
ATOM 712 O O . HIS A 1 93 ? -4.525 -2.479 9.059 1.00 98.81 93 HIS A O 1
ATOM 718 N N . PHE A 1 94 ? -4.515 -2.447 6.821 1.00 98.81 94 PHE A N 1
ATOM 719 C CA . PHE A 1 94 ? -5.946 -2.190 6.698 1.00 98.81 94 PHE A CA 1
ATOM 720 C C . PHE A 1 94 ? -6.775 -3.340 7.278 1.00 98.81 94 PHE A C 1
ATOM 722 O O . PHE A 1 94 ? -7.660 -3.086 8.087 1.00 98.81 94 PHE A O 1
ATOM 729 N N . LEU A 1 95 ? -6.448 -4.593 6.936 1.00 98.62 95 LEU A N 1
ATOM 730 C CA . LEU A 1 95 ? -7.170 -5.774 7.423 1.00 98.62 95 LEU A CA 1
ATOM 731 C C . LEU A 1 95 ? -7.046 -5.991 8.937 1.00 98.62 95 LEU A C 1
ATOM 733 O O . LEU A 1 95 ? -7.959 -6.541 9.536 1.00 98.62 95 LEU A O 1
ATOM 737 N N . LEU A 1 96 ? -5.946 -5.565 9.565 1.00 98.50 96 LEU A N 1
ATOM 738 C CA . LEU A 1 96 ? -5.821 -5.580 11.029 1.00 98.50 96 LEU A CA 1
ATOM 739 C C . LEU A 1 96 ? -6.658 -4.489 11.711 1.00 98.50 96 LEU A C 1
ATOM 741 O O . LEU A 1 96 ? -6.954 -4.599 12.901 1.00 98.50 96 LEU A O 1
ATOM 745 N N . GLY A 1 97 ? -6.964 -3.412 10.988 1.00 97.81 97 GLY A N 1
ATOM 746 C CA . GLY A 1 97 ? -7.650 -2.244 11.525 1.00 97.81 97 GLY A CA 1
ATOM 747 C C . GLY A 1 97 ? -9.176 -2.287 11.426 1.00 97.81 97 GLY A C 1
ATOM 748 O O . GLY A 1 97 ? -9.824 -1.540 12.159 1.00 97.81 97 GLY A O 1
ATOM 749 N N . VAL A 1 98 ? -9.745 -3.109 10.538 1.00 96.44 98 VAL A N 1
ATOM 750 C CA . VAL A 1 98 ? -11.202 -3.254 10.321 1.00 96.44 98 VAL A CA 1
ATOM 751 C C . VAL A 1 98 ? -11.797 -4.422 11.096 1.00 96.44 98 VAL A C 1
ATOM 753 O O . VAL A 1 98 ? -12.953 -4.261 11.548 1.00 96.44 98 VAL A O 1
#

Sequence (98 aa):
NRLYIGWFGCLMIPTLLTAASCYIIAFIAAPPVDIDGIREPVAGSLLYGNNIISGAVIPSSNAIGIHFYPIWEAASVEEWLYNGGPYQLIVFHFLLGV

InterPro domains:
  IPR000484 Photosynthetic reaction centre, L/M [PF00124] (3-98)
  IPR036854 Photosystem II protein D1/D2 superfamily [G3DSA:1.20.85.10] (1-98)
  IPR036854 Photosystem II protein D1/D2 superfamily [SSF81483] (1-98)
  IPR055266 Photosystem II protein D1/D2 [PTHR33149] (18-98)

Secondary structure (DSSP, 8-state):
--S--HHHHHHHHHHHHHHHHHHHHHHHHPPPB-TTSSS-PBP-SGGGT--TTT---PPPPTTTTT----GGGSSSHHHHHHTTHHHHHHHHHHHHH-

pLDDT: mean 98.25, std 0.96, range [90.38, 98.88]

Radius of gyration: 14.85 Å; chains: 1; bounding box: 32×28×43 Å